Protein AF-A0A6G3PE37-F1 (afdb_monomer_lite)

Structure (mmCIF, N/CA/C/O backbone):
data_AF-A0A6G3PE37-F1
#
_entry.id   AF-A0A6G3PE37-F1
#
loop_
_atom_site.group_PDB
_atom_site.id
_atom_site.type_symbol
_atom_site.label_atom_id
_atom_site.label_alt_id
_atom_site.label_comp_id
_atom_site.label_asym_id
_atom_site.label_entity_id
_atom_site.label_seq_id
_atom_site.pdbx_PDB_ins_code
_atom_site.Cartn_x
_atom_site.Cartn_y
_atom_site.Cartn_z
_atom_site.occupancy
_atom_site.B_iso_or_equiv
_atom_site.auth_seq_id
_atom_site.auth_comp_id
_atom_site.auth_asym_id
_atom_site.auth_atom_id
_atom_site.pdbx_PDB_model_num
ATOM 1 N N . MET A 1 1 ? 27.137 -19.457 6.052 1.00 58.78 1 MET A N 1
ATOM 2 C CA . MET A 1 1 ? 26.455 -18.149 5.946 1.00 58.78 1 MET A CA 1
ATOM 3 C C . MET A 1 1 ? 27.159 -17.337 4.880 1.00 58.78 1 MET A C 1
ATOM 5 O O . MET A 1 1 ? 28.297 -16.946 5.098 1.00 58.78 1 MET A O 1
ATOM 9 N N . THR A 1 2 ? 26.531 -17.132 3.725 1.00 71.88 2 THR A N 1
ATOM 10 C CA . THR A 1 2 ? 27.060 -16.208 2.715 1.00 71.88 2 THR A CA 1
ATOM 11 C C . THR A 1 2 ? 26.861 -14.790 3.234 1.00 71.88 2 THR A C 1
ATOM 13 O O . THR A 1 2 ? 25.732 -14.390 3.513 1.00 71.88 2 THR A O 1
ATOM 16 N N . THR A 1 3 ? 27.944 -14.044 3.429 1.00 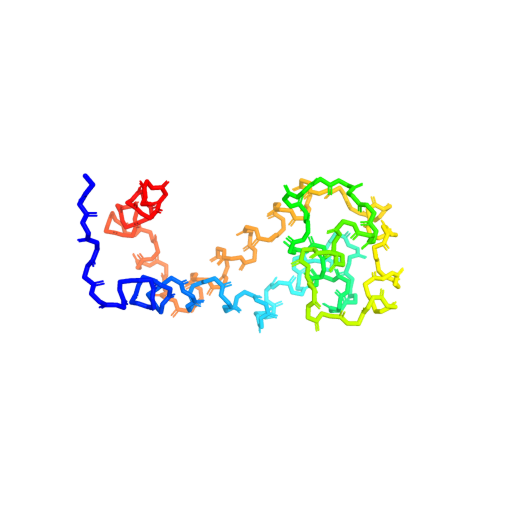85.19 3 THR A N 1
ATOM 17 C CA . THR A 1 3 ? 27.861 -12.632 3.803 1.00 85.19 3 THR A CA 1
ATOM 18 C C . THR A 1 3 ? 27.470 -11.819 2.571 1.00 85.19 3 THR A C 1
ATOM 20 O O . THR A 1 3 ? 28.073 -11.944 1.507 1.00 85.19 3 THR A O 1
ATOM 23 N N . LEU A 1 4 ? 26.416 -11.009 2.691 1.00 88.06 4 LEU A N 1
ATOM 24 C CA . LEU A 1 4 ? 25.999 -10.109 1.617 1.00 88.06 4 LEU A CA 1
ATOM 25 C C . LEU A 1 4 ? 27.034 -8.982 1.432 1.00 88.06 4 LEU A C 1
ATOM 27 O O . LEU A 1 4 ? 27.666 -8.573 2.412 1.00 88.06 4 LEU A O 1
ATOM 31 N N . PRO A 1 5 ? 27.191 -8.432 0.211 1.00 90.56 5 PRO A N 1
ATOM 32 C CA . PRO A 1 5 ? 28.032 -7.261 -0.015 1.00 90.56 5 PRO A CA 1
ATOM 33 C C . PRO A 1 5 ? 27.635 -6.083 0.882 1.00 90.56 5 PRO A C 1
ATOM 35 O O . PRO A 1 5 ? 26.464 -5.912 1.237 1.00 90.56 5 PRO A O 1
ATOM 38 N N . ALA A 1 6 ? 28.598 -5.217 1.204 1.00 93.19 6 ALA A N 1
ATOM 39 C CA . ALA A 1 6 ? 28.319 -4.000 1.957 1.00 93.19 6 ALA A CA 1
ATOM 40 C C . ALA A 1 6 ? 27.190 -3.193 1.285 1.00 93.19 6 ALA A C 1
ATOM 42 O O . ALA A 1 6 ? 27.233 -2.927 0.085 1.00 93.19 6 ALA A O 1
ATOM 43 N N . ARG A 1 7 ? 26.192 -2.775 2.078 1.00 92.19 7 ARG A N 1
ATOM 44 C CA . ARG A 1 7 ? 25.008 -2.010 1.627 1.00 92.19 7 ARG A CA 1
ATOM 45 C C . ARG A 1 7 ? 24.068 -2.754 0.661 1.00 92.19 7 ARG A C 1
ATOM 47 O O . ARG A 1 7 ? 23.281 -2.093 -0.016 1.00 92.19 7 ARG A O 1
ATOM 54 N N . ALA A 1 8 ? 24.104 -4.088 0.609 1.00 90.88 8 ALA A N 1
ATOM 55 C CA . ALA A 1 8 ? 23.152 -4.870 -0.188 1.00 90.88 8 ALA A CA 1
ATOM 56 C C . ALA A 1 8 ? 21.685 -4.516 0.133 1.00 90.88 8 ALA A C 1
ATOM 58 O O . ALA A 1 8 ? 20.903 -4.309 -0.786 1.00 90.88 8 ALA A O 1
ATOM 59 N N . GLU A 1 9 ? 21.348 -4.336 1.415 1.00 90.25 9 GLU A N 1
ATOM 60 C CA . GLU A 1 9 ? 20.014 -3.914 1.875 1.00 90.25 9 GLU A CA 1
ATOM 61 C C . GLU A 1 9 ? 19.568 -2.593 1.227 1.00 90.25 9 GLU A C 1
ATOM 63 O O . GLU A 1 9 ? 18.581 -2.584 0.496 1.00 90.25 9 GLU A O 1
ATOM 68 N N . ARG A 1 10 ? 20.344 -1.510 1.375 1.00 92.69 10 ARG A N 1
ATOM 69 C CA . ARG A 1 10 ? 20.068 -0.227 0.703 1.00 92.69 10 ARG A CA 1
ATOM 70 C C . ARG A 1 10 ? 19.934 -0.345 -0.811 1.00 92.69 10 ARG A C 1
ATOM 72 O O . ARG A 1 10 ? 19.083 0.317 -1.397 1.00 92.69 10 ARG A O 1
ATOM 79 N N . ARG A 1 11 ? 20.772 -1.158 -1.461 1.00 90.88 11 ARG A N 1
ATOM 80 C CA . ARG A 1 11 ? 20.701 -1.350 -2.916 1.00 90.88 11 ARG A CA 1
ATOM 81 C C . ARG A 1 11 ? 19.383 -2.008 -3.322 1.00 90.88 11 ARG A C 1
ATOM 83 O O . ARG A 1 11 ? 18.732 -1.511 -4.236 1.00 90.88 11 ARG A O 1
ATOM 90 N N . CYS A 1 12 ? 18.992 -3.082 -2.640 1.00 88.62 12 CYS A N 1
ATOM 91 C CA . CYS A 1 12 ? 17.725 -3.763 -2.896 1.00 88.62 12 CYS A CA 1
ATOM 92 C C . CYS A 1 12 ? 16.537 -2.847 -2.586 1.00 88.62 12 CYS A C 1
ATOM 94 O O . CYS A 1 12 ? 15.656 -2.696 -3.428 1.00 88.62 12 CYS A O 1
ATOM 96 N N . HIS A 1 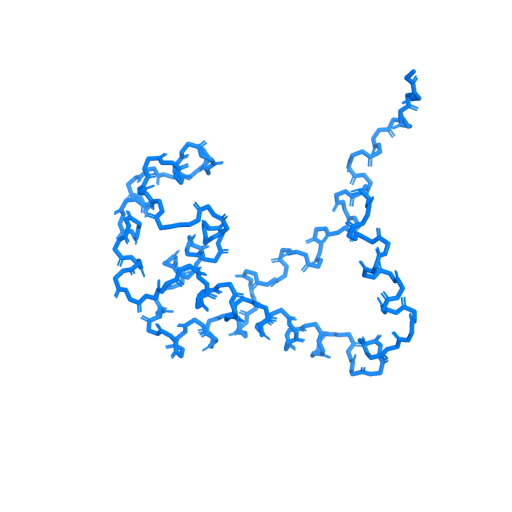13 ? 16.555 -2.164 -1.436 1.00 90.25 13 HIS A N 1
ATOM 97 C CA . HIS A 1 13 ? 15.526 -1.200 -1.053 1.00 90.25 13 HIS A CA 1
ATOM 98 C C . HIS A 1 13 ? 15.344 -0.117 -2.121 1.00 90.25 13 HIS A C 1
ATOM 100 O O . HIS A 1 13 ? 14.231 0.092 -2.588 1.00 90.25 13 HIS A O 1
ATOM 106 N N . ASN A 1 14 ? 16.422 0.528 -2.571 1.00 92.44 14 ASN A N 1
ATOM 107 C CA . ASN A 1 14 ? 16.338 1.601 -3.565 1.00 92.44 14 ASN A CA 1
ATOM 108 C C . ASN A 1 14 ? 15.795 1.134 -4.923 1.00 92.44 14 ASN A C 1
ATOM 110 O O . ASN A 1 14 ? 15.218 1.944 -5.641 1.00 92.44 14 ASN A O 1
ATOM 114 N N . ALA A 1 15 ? 15.966 -0.143 -5.277 1.00 89.31 15 ALA A N 1
ATOM 115 C CA . ALA A 1 15 ? 15.414 -0.695 -6.510 1.00 89.31 15 ALA A CA 1
ATOM 116 C C . ALA A 1 15 ? 13.892 -0.908 -6.426 1.00 89.31 15 ALA A C 1
ATOM 118 O O . ALA A 1 15 ? 13.183 -0.620 -7.386 1.00 89.31 15 ALA A O 1
ATOM 119 N N . VAL A 1 16 ? 13.378 -1.384 -5.285 1.00 87.94 16 VAL A N 1
ATOM 120 C CA . VAL A 1 16 ? 11.948 -1.722 -5.129 1.00 87.94 16 VAL A CA 1
ATOM 121 C C . VAL A 1 16 ? 11.110 -0.579 -4.557 1.00 87.94 16 VAL A C 1
ATOM 123 O O . VAL A 1 16 ? 9.911 -0.490 -4.816 1.00 87.94 16 VAL A O 1
ATOM 126 N N . ASN A 1 17 ? 11.723 0.319 -3.784 1.00 92.06 17 ASN A N 1
ATOM 127 C CA . ASN A 1 17 ? 11.015 1.381 -3.083 1.00 92.06 17 ASN A CA 1
ATOM 128 C C . ASN A 1 17 ? 10.276 2.353 -4.017 1.00 92.06 17 ASN A C 1
ATOM 130 O O . ASN A 1 17 ? 9.159 2.719 -3.666 1.00 92.06 17 ASN A O 1
ATOM 134 N N . PRO A 1 18 ? 10.797 2.751 -5.196 1.00 92.00 18 PRO A N 1
ATOM 135 C CA . PRO A 1 18 ? 10.041 3.592 -6.122 1.00 92.00 18 PRO A CA 1
ATOM 136 C C . PRO A 1 18 ? 8.717 2.958 -6.566 1.00 92.00 18 PRO A C 1
ATOM 138 O O . PRO A 1 18 ? 7.710 3.656 -6.622 1.00 92.00 18 PRO A O 1
ATOM 141 N N . LEU A 1 19 ? 8.700 1.638 -6.798 1.00 89.38 19 LEU A N 1
ATOM 142 C CA . LEU A 1 19 ? 7.488 0.890 -7.156 1.00 89.38 19 LEU A CA 1
ATOM 143 C C . LEU A 1 19 ? 6.521 0.765 -5.970 1.00 89.38 19 LEU A C 1
ATOM 145 O O . LEU A 1 19 ? 5.308 0.821 -6.142 1.00 89.38 19 LEU A O 1
ATOM 149 N N . HIS A 1 20 ? 7.048 0.601 -4.754 1.00 89.50 20 HIS A N 1
ATOM 150 C CA . HIS A 1 20 ? 6.224 0.504 -3.551 1.00 89.50 20 HIS A CA 1
ATOM 151 C C . HIS A 1 20 ? 5.640 1.855 -3.122 1.00 89.50 20 HIS A C 1
ATOM 153 O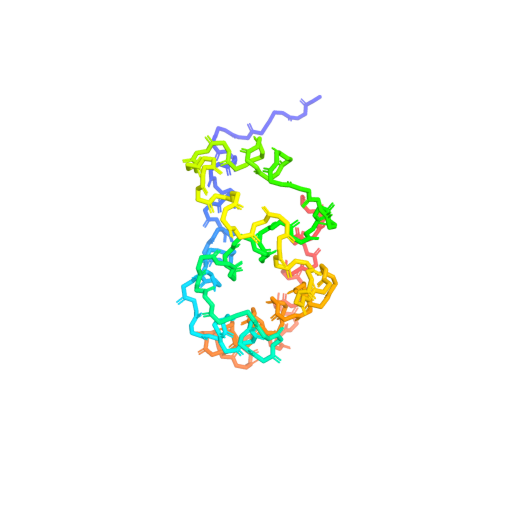 O . HIS A 1 20 ? 4.453 1.950 -2.825 1.00 89.50 20 HIS A O 1
ATOM 159 N N . SER A 1 21 ? 6.476 2.888 -3.041 1.00 92.88 21 SER A N 1
ATOM 160 C CA . SER A 1 21 ? 6.135 4.164 -2.414 1.00 92.88 21 SER A CA 1
ATOM 161 C C . SER A 1 21 ? 5.269 5.053 -3.298 1.00 92.88 21 SER A C 1
ATOM 163 O O . SER A 1 21 ? 4.495 5.845 -2.763 1.00 92.88 21 SER A O 1
ATOM 165 N N . CYS A 1 22 ? 5.348 4.922 -4.629 1.00 94.00 22 CYS A N 1
ATOM 166 C CA . CYS A 1 22 ? 4.582 5.771 -5.545 1.00 94.00 22 CYS A CA 1
ATOM 167 C C . CYS A 1 22 ? 3.067 5.668 -5.323 1.00 94.00 22 CYS A C 1
ATOM 169 O O . CYS A 1 22 ? 2.354 6.651 -5.510 1.00 94.00 22 CYS A O 1
ATOM 171 N N . ILE A 1 23 ? 2.575 4.507 -4.878 1.00 94.75 23 ILE A N 1
ATOM 172 C CA . ILE A 1 23 ? 1.143 4.271 -4.695 1.00 94.75 23 ILE A CA 1
ATOM 173 C C . ILE A 1 23 ? 0.519 5.206 -3.654 1.00 94.75 23 ILE A C 1
ATOM 175 O O . ILE A 1 23 ? -0.600 5.662 -3.853 1.00 94.75 23 ILE A O 1
ATOM 179 N N . PHE A 1 24 ? 1.243 5.550 -2.583 1.00 92.31 24 PHE A N 1
ATOM 180 C CA . PHE A 1 24 ? 0.719 6.401 -1.505 1.00 92.31 24 PHE A CA 1
ATOM 181 C C . PHE A 1 24 ? 0.499 7.851 -1.941 1.00 92.31 24 PHE A C 1
ATOM 183 O O . PHE A 1 24 ? -0.203 8.591 -1.261 1.00 92.31 24 PHE A O 1
ATOM 190 N N . PHE A 1 25 ? 1.088 8.244 -3.070 1.00 92.62 25 PHE A N 1
ATOM 191 C CA . PHE A 1 25 ? 0.951 9.571 -3.667 1.00 92.62 25 PHE A CA 1
ATOM 192 C C . PHE A 1 25 ? 0.163 9.534 -4.978 1.00 92.62 25 PHE A C 1
ATOM 194 O O . PHE A 1 25 ? 0.012 10.560 -5.639 1.00 92.62 25 PHE A O 1
ATOM 201 N N . SER A 1 26 ? -0.316 8.357 -5.382 1.00 95.50 26 SER A N 1
ATOM 202 C CA . SER A 1 26 ? -1.068 8.214 -6.616 1.00 95.50 26 SER A CA 1
ATOM 203 C C . SER A 1 26 ? -2.509 8.691 -6.423 1.00 95.50 26 SER A C 1
ATOM 205 O O . SER A 1 26 ? -3.165 8.245 -5.476 1.00 95.50 26 SER A O 1
ATOM 207 N N . PRO A 1 27 ? -3.056 9.522 -7.333 1.00 96.00 27 PRO A N 1
ATOM 208 C CA . PRO A 1 27 ? -4.483 9.846 -7.312 1.00 96.00 27 PRO A CA 1
ATOM 209 C C . PRO A 1 27 ? -5.356 8.593 -7.484 1.00 96.00 27 PRO A C 1
ATOM 211 O O . PRO A 1 27 ? -6.481 8.550 -6.988 1.00 96.00 27 PRO A O 1
ATOM 214 N N . ASP A 1 28 ? -4.814 7.549 -8.119 1.00 97.50 28 ASP A N 1
ATOM 215 C CA . ASP A 1 28 ? -5.496 6.277 -8.354 1.00 97.50 28 ASP A CA 1
ATOM 216 C C . ASP A 1 28 ? -5.800 5.543 -7.032 1.00 97.50 28 ASP A C 1
ATOM 218 O O . ASP A 1 28 ? -6.821 4.866 -6.920 1.00 97.50 28 ASP A O 1
ATOM 222 N N . LEU A 1 29 ? -4.968 5.727 -5.994 1.00 97.94 29 LEU A N 1
ATOM 223 C CA . LEU A 1 29 ? -5.232 5.171 -4.663 1.00 97.94 29 LEU A CA 1
ATOM 224 C C . LEU A 1 29 ? -6.448 5.835 -4.016 1.00 97.94 29 LEU A C 1
ATOM 226 O O . LEU A 1 29 ? -7.328 5.136 -3.522 1.00 97.94 29 LEU A O 1
ATOM 230 N N . GLY A 1 30 ? -6.518 7.168 -4.048 1.00 97.38 30 GLY A N 1
ATOM 231 C CA . GLY A 1 30 ? -7.669 7.905 -3.523 1.00 97.38 30 GLY A CA 1
ATOM 232 C C . GLY A 1 30 ? -8.963 7.529 -4.247 1.00 97.38 30 GLY A C 1
ATOM 233 O O . GLY A 1 30 ? -9.981 7.297 -3.603 1.00 97.38 30 GLY A O 1
ATOM 234 N N . ALA A 1 31 ? -8.909 7.378 -5.574 1.00 98.12 31 ALA A N 1
ATOM 235 C CA . ALA A 1 31 ? -10.057 6.952 -6.368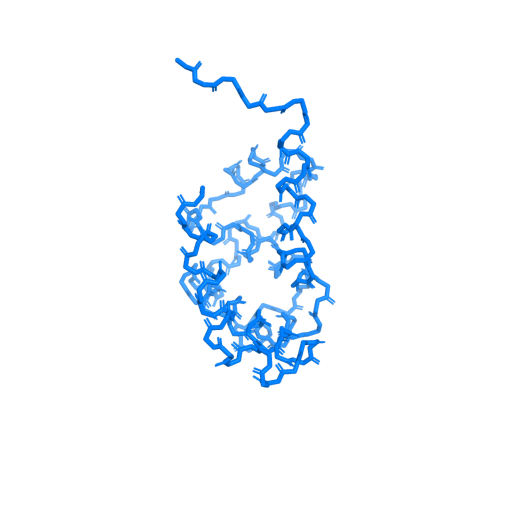 1.00 98.12 31 ALA A CA 1
ATOM 236 C C . ALA A 1 31 ? -10.542 5.537 -6.001 1.00 98.12 31 ALA A C 1
ATOM 238 O O . ALA A 1 31 ? -11.739 5.332 -5.805 1.00 98.12 31 ALA A O 1
ATOM 239 N N . GLU A 1 32 ? -9.641 4.557 -5.882 1.00 98.50 32 GLU A N 1
ATOM 240 C CA . GLU A 1 32 ? -10.008 3.186 -5.497 1.00 98.50 32 GLU A CA 1
ATOM 241 C C . GLU A 1 32 ? -10.519 3.089 -4.055 1.00 98.50 32 GLU A C 1
ATOM 243 O O . GLU A 1 32 ? -11.473 2.354 -3.797 1.00 98.50 32 GLU A O 1
ATOM 248 N N . MET A 1 33 ? -9.921 3.840 -3.125 1.00 98.38 33 MET A N 1
ATOM 249 C CA . MET A 1 33 ? -10.338 3.865 -1.718 1.00 98.38 33 MET A CA 1
ATOM 250 C C . MET A 1 33 ? -11.693 4.560 -1.540 1.00 98.38 33 MET A C 1
ATOM 252 O O . MET A 1 33 ? -12.561 4.048 -0.833 1.00 98.38 33 MET A O 1
ATOM 256 N N . GLY A 1 34 ? -11.936 5.655 -2.266 1.00 98.38 34 GLY A N 1
ATOM 257 C CA . GLY A 1 34 ? -13.232 6.335 -2.273 1.00 98.38 34 GLY A CA 1
ATOM 258 C C . GLY A 1 34 ? -14.370 5.432 -2.759 1.00 98.38 34 GLY A C 1
ATOM 259 O O . GLY A 1 34 ? -15.445 5.422 -2.167 1.00 98.38 34 GLY A O 1
ATOM 260 N N . ARG A 1 35 ? -14.127 4.572 -3.762 1.00 98.50 35 ARG A N 1
ATOM 261 C CA . ARG A 1 35 ? -15.133 3.596 -4.237 1.00 98.50 35 ARG A CA 1
ATOM 262 C C . ARG A 1 35 ? -15.545 2.565 -3.185 1.00 98.50 35 ARG A C 1
ATOM 264 O O . ARG A 1 35 ? -16.605 1.964 -3.331 1.00 98.50 35 ARG A O 1
ATOM 271 N N . ILE A 1 36 ? -14.727 2.351 -2.156 1.00 98.50 36 ILE A N 1
ATOM 272 C CA . ILE A 1 36 ? -15.029 1.450 -1.035 1.00 98.50 36 ILE A CA 1
ATOM 273 C C . ILE A 1 36 ? -15.392 2.215 0.247 1.00 98.50 36 ILE A C 1
ATOM 275 O O . ILE A 1 36 ? -15.405 1.624 1.320 1.00 98.50 36 ILE A O 1
ATOM 279 N N . GLY A 1 37 ? -15.686 3.517 0.143 1.00 98.31 37 GLY A N 1
ATOM 280 C CA . GLY A 1 37 ? -16.157 4.354 1.250 1.00 98.31 37 GLY A CA 1
ATOM 281 C C . GLY A 1 37 ? -15.059 4.958 2.131 1.00 98.31 37 GLY A C 1
ATOM 282 O O . GLY A 1 37 ? -15.374 5.550 3.161 1.00 98.31 37 GLY A O 1
ATOM 283 N N . ILE A 1 38 ? -13.780 4.830 1.761 1.00 98.38 38 ILE A N 1
ATOM 284 C CA . ILE A 1 38 ? -12.653 5.412 2.504 1.00 98.38 38 ILE A CA 1
ATOM 285 C C . ILE A 1 38 ? -12.152 6.649 1.753 1.00 98.38 38 ILE A C 1
ATOM 287 O O . ILE A 1 38 ? -11.261 6.568 0.909 1.00 98.38 38 ILE A O 1
ATOM 291 N N . GLU A 1 39 ? -12.747 7.802 2.054 1.00 96.94 39 GLU A N 1
ATOM 292 C CA . GLU A 1 39 ? -12.453 9.067 1.362 1.00 96.94 39 GLU A CA 1
ATOM 293 C C . GLU A 1 39 ? -11.365 9.902 2.051 1.00 96.94 39 GLU A C 1
ATOM 295 O O . GLU A 1 39 ? -10.653 10.658 1.389 1.00 96.94 39 GLU A O 1
ATOM 300 N N . ASP A 1 40 ? -11.205 9.763 3.372 1.00 97.38 40 ASP A N 1
ATOM 301 C CA . ASP A 1 40 ? -10.160 10.473 4.109 1.00 97.38 40 ASP A CA 1
ATOM 302 C C . ASP A 1 40 ? -8.766 9.926 3.724 1.00 97.38 40 ASP A C 1
ATOM 304 O O . ASP A 1 40 ? -8.512 8.725 3.887 1.00 97.38 40 ASP A O 1
ATOM 308 N N . PRO A 1 41 ? -7.828 10.771 3.251 1.00 95.88 41 PRO A N 1
ATOM 309 C CA . PRO A 1 41 ? -6.511 10.310 2.809 1.00 95.88 41 PRO A CA 1
ATOM 310 C C . PRO A 1 41 ? -5.680 9.626 3.903 1.00 95.88 41 PRO A C 1
ATOM 312 O O . PRO A 1 41 ? -4.914 8.706 3.608 1.00 95.88 41 PRO A O 1
ATOM 315 N N . SER A 1 42 ? -5.820 10.044 5.165 1.00 96.06 42 SER A N 1
ATOM 316 C CA . SER A 1 42 ? -5.102 9.426 6.287 1.00 96.06 42 SER A CA 1
ATOM 317 C C . SER A 1 42 ? -5.703 8.062 6.621 1.00 96.06 42 SER A C 1
ATOM 319 O O . SER A 1 42 ? -4.961 7.096 6.812 1.00 96.06 42 SER A O 1
ATOM 321 N N . ALA A 1 43 ? -7.035 7.944 6.610 1.00 97.75 43 ALA A N 1
ATOM 322 C CA . ALA A 1 43 ? -7.723 6.662 6.740 1.00 97.75 43 ALA A CA 1
ATOM 323 C C . ALA A 1 43 ? -7.306 5.692 5.625 1.00 97.75 43 ALA A C 1
ATOM 325 O O . ALA A 1 43 ? -6.928 4.556 5.915 1.00 97.75 43 ALA A O 1
ATOM 326 N N . ALA A 1 44 ? -7.285 6.155 4.371 1.00 97.75 44 ALA A N 1
ATOM 327 C CA . ALA A 1 44 ? -6.828 5.378 3.222 1.00 97.75 44 ALA A CA 1
ATOM 328 C C . ALA A 1 44 ? -5.373 4.917 3.386 1.00 97.75 44 ALA A C 1
ATOM 330 O O . ALA A 1 44 ? -5.067 3.746 3.141 1.00 97.75 44 ALA A O 1
ATOM 331 N N . TYR A 1 45 ? -4.479 5.795 3.852 1.00 96.62 45 TYR A N 1
ATOM 332 C CA . TYR A 1 45 ? -3.081 5.458 4.124 1.00 96.62 45 TYR A CA 1
ATOM 333 C C . TYR A 1 45 ? -2.956 4.341 5.170 1.00 96.62 45 TYR A C 1
ATOM 335 O O . TYR A 1 45 ? -2.315 3.316 4.907 1.00 96.62 45 TYR A O 1
ATOM 343 N N . PHE A 1 46 ? -3.585 4.503 6.340 1.00 97.56 46 PHE A N 1
ATOM 344 C CA . PHE A 1 46 ? -3.503 3.507 7.409 1.00 97.56 46 PHE A CA 1
ATOM 345 C C . PHE A 1 46 ? -4.159 2.189 7.009 1.00 97.56 46 PHE A C 1
ATOM 347 O O . PHE A 1 46 ? -3.542 1.141 7.204 1.00 97.56 46 PHE A O 1
ATOM 354 N N . ALA A 1 47 ? -5.338 2.225 6.384 1.00 97.75 47 ALA A N 1
ATOM 355 C CA . ALA A 1 47 ? -6.023 1.029 5.907 1.00 97.75 47 ALA A CA 1
ATOM 356 C C . ALA A 1 47 ? -5.157 0.258 4.902 1.00 97.75 47 ALA A C 1
ATOM 358 O O . ALA A 1 47 ? -4.874 -0.923 5.096 1.00 97.75 47 ALA A O 1
ATOM 359 N N . THR A 1 48 ? -4.644 0.942 3.876 1.00 97.12 48 THR A N 1
ATOM 360 C CA . THR A 1 48 ? -3.814 0.348 2.813 1.00 97.12 48 THR A CA 1
ATOM 361 C C . THR A 1 48 ? -2.557 -0.332 3.359 1.00 97.12 48 THR A C 1
ATOM 363 O O . THR A 1 48 ? -2.121 -1.369 2.843 1.00 97.12 48 THR A O 1
ATOM 366 N N . ARG A 1 49 ? -1.941 0.260 4.388 1.00 95.88 49 ARG A N 1
ATOM 367 C CA . ARG A 1 49 ? -0.726 -0.260 5.028 1.00 95.88 49 ARG A CA 1
ATOM 368 C C . ARG A 1 49 ? -1.022 -1.400 6.001 1.00 95.88 49 ARG A C 1
ATOM 370 O O . ARG A 1 49 ? -0.242 -2.346 6.045 1.00 95.88 49 ARG A O 1
ATOM 377 N N . ALA A 1 50 ? -2.099 -1.296 6.778 1.00 97.69 50 ALA A N 1
ATOM 378 C CA . ALA A 1 50 ? -2.411 -2.216 7.869 1.00 97.69 50 ALA A CA 1
ATOM 379 C C . ALA A 1 50 ? -3.251 -3.426 7.440 1.00 97.69 50 ALA A C 1
ATOM 381 O O . ALA A 1 50 ? -3.243 -4.425 8.150 1.00 97.69 50 ALA A O 1
ATOM 382 N N . ALA A 1 51 ? -3.928 -3.384 6.287 1.00 97.94 51 ALA A N 1
ATOM 383 C CA . ALA A 1 51 ? -4.833 -4.451 5.851 1.00 97.94 51 ALA A CA 1
ATOM 384 C C . ALA A 1 51 ? -4.175 -5.845 5.784 1.00 97.94 51 ALA A C 1
ATOM 386 O O . ALA A 1 51 ? -4.827 -6.847 6.060 1.00 97.94 51 ALA A O 1
ATOM 387 N N . ALA A 1 52 ? -2.869 -5.930 5.507 1.00 96.44 52 ALA A N 1
ATOM 388 C CA . ALA A 1 52 ? -2.135 -7.201 5.518 1.00 96.44 52 ALA A CA 1
ATOM 389 C C . ALA A 1 52 ? -2.065 -7.872 6.907 1.00 96.44 52 ALA A C 1
ATOM 391 O O . ALA A 1 52 ? -1.764 -9.058 6.997 1.00 96.44 52 ALA A O 1
ATOM 392 N N . PHE A 1 53 ? -2.334 -7.133 7.987 1.00 97.44 53 PHE A N 1
ATOM 393 C CA . PHE A 1 53 ? -2.406 -7.665 9.350 1.00 97.44 53 PHE A CA 1
ATOM 394 C C . PHE A 1 53 ? -3.792 -8.234 9.692 1.00 97.44 53 PHE A C 1
ATOM 396 O O . PHE A 1 53 ? -3.963 -8.802 10.769 1.00 97.44 53 PHE A O 1
ATOM 403 N N . GLY A 1 54 ? -4.783 -8.083 8.807 1.00 97.44 54 GLY A N 1
ATOM 404 C CA . GLY A 1 54 ? -6.190 -8.343 9.109 1.00 97.44 54 GLY A CA 1
ATOM 405 C C . GLY A 1 54 ? -6.852 -7.182 9.872 1.00 97.44 54 GLY A C 1
ATOM 406 O O . GLY A 1 54 ? -6.294 -6.082 9.931 1.00 97.44 54 GLY A O 1
ATOM 407 N N . PRO A 1 55 ? -8.048 -7.391 10.458 1.00 97.44 55 PRO A N 1
ATOM 408 C CA . PRO A 1 55 ? -8.835 -6.339 11.105 1.00 97.44 55 PRO A CA 1
ATOM 409 C C . PRO A 1 55 ? -8.319 -6.039 12.526 1.00 97.44 55 PRO A C 1
ATOM 411 O O . PRO A 1 55 ? -9.024 -6.193 13.522 1.00 97.44 55 PRO A O 1
ATOM 414 N N . VAL A 1 56 ? -7.046 -5.657 12.638 1.00 97.81 56 VAL A N 1
ATOM 415 C CA . VAL A 1 56 ? -6.378 -5.380 13.917 1.00 97.81 56 VAL A CA 1
ATOM 416 C C . VAL A 1 56 ? -6.726 -3.992 14.465 1.00 97.81 56 VAL A C 1
ATOM 418 O O . VAL A 1 56 ? -7.049 -3.066 13.721 1.00 97.81 56 VAL A O 1
ATOM 421 N N . GLY A 1 57 ? -6.620 -3.834 15.787 1.00 97.75 57 GLY A N 1
ATOM 422 C CA . GLY A 1 57 ? -6.829 -2.556 16.473 1.00 97.75 57 GLY A CA 1
ATOM 423 C C . GLY A 1 57 ? -5.648 -1.580 16.376 1.00 97.75 57 GLY A C 1
ATOM 424 O O . GLY A 1 57 ? -4.541 -1.936 15.964 1.00 97.75 57 GLY A O 1
ATOM 425 N N . ALA A 1 58 ? -5.872 -0.347 16.845 1.00 97.44 58 ALA A N 1
ATOM 426 C CA . ALA A 1 58 ? -4.899 0.750 16.799 1.00 97.44 58 ALA A CA 1
ATOM 427 C C . ALA A 1 58 ? -3.545 0.416 17.446 1.00 97.44 58 ALA A C 1
ATOM 429 O O . ALA A 1 58 ? -2.513 0.871 16.961 1.00 97.44 58 ALA A O 1
ATOM 430 N N . GLY A 1 59 ? -3.526 -0.384 18.518 1.00 97.62 59 GLY A N 1
ATOM 431 C CA . GLY A 1 59 ? -2.295 -0.738 19.232 1.00 97.62 59 GLY A CA 1
ATOM 432 C C . GLY A 1 59 ? -1.299 -1.516 18.365 1.00 97.62 59 GLY A C 1
ATOM 433 O O . GLY A 1 59 ? -0.130 -1.145 18.295 1.00 97.62 59 GLY A O 1
ATOM 434 N N . ALA A 1 60 ? -1.765 -2.543 17.644 1.00 97.75 60 ALA A N 1
ATOM 435 C CA . ALA A 1 60 ? -0.919 -3.344 16.752 1.00 97.75 60 ALA A CA 1
ATOM 436 C C . ALA A 1 60 ? -0.379 -2.511 15.577 1.00 97.75 60 ALA A C 1
ATOM 438 O O . ALA A 1 60 ? 0.797 -2.612 15.212 1.00 97.75 60 ALA A O 1
ATOM 439 N N . VAL A 1 61 ? -1.230 -1.641 15.023 1.00 97.94 61 VAL A N 1
ATOM 440 C CA . VAL A 1 61 ? -0.842 -0.715 13.954 1.00 97.94 61 VAL A CA 1
ATOM 441 C C . VAL A 1 61 ? 0.180 0.297 14.459 1.00 97.94 61 VAL A C 1
ATOM 443 O O . VAL A 1 61 ? 1.214 0.467 13.828 1.00 97.94 61 VAL A O 1
ATOM 446 N N . THR A 1 62 ? -0.049 0.910 15.620 1.00 98.06 62 THR A N 1
ATOM 447 C CA . THR A 1 62 ? 0.864 1.890 16.230 1.00 98.06 62 THR A CA 1
ATOM 448 C C . THR A 1 62 ? 2.224 1.275 16.541 1.00 98.06 62 THR A C 1
ATOM 450 O O . THR A 1 62 ? 3.247 1.870 16.220 1.00 98.06 62 THR A O 1
ATOM 453 N N . ALA A 1 63 ? 2.256 0.069 17.114 1.00 97.44 63 ALA A N 1
ATOM 454 C CA . ALA A 1 63 ? 3.505 -0.625 17.423 1.00 97.44 63 ALA A CA 1
ATOM 455 C C . ALA A 1 63 ? 4.334 -0.908 16.159 1.00 97.44 63 ALA A C 1
ATOM 457 O O . ALA A 1 63 ? 5.551 -0.739 16.157 1.00 97.44 63 ALA A O 1
ATOM 458 N N . THR A 1 64 ? 3.673 -1.292 15.064 1.00 97.50 64 THR A N 1
ATOM 459 C CA . THR A 1 64 ? 4.341 -1.550 13.780 1.00 97.50 64 THR A CA 1
ATOM 460 C C . THR A 1 64 ? 4.738 -0.242 13.089 1.00 97.50 64 THR A C 1
ATOM 462 O O . THR A 1 64 ? 5.805 -0.136 12.487 1.00 97.50 64 THR A O 1
ATOM 465 N N . PHE A 1 65 ? 3.892 0.784 13.177 1.00 95.62 65 PHE A N 1
ATOM 466 C CA . PHE A 1 65 ? 4.088 2.099 12.567 1.00 95.62 65 PHE A CA 1
ATOM 467 C C . PHE A 1 65 ? 4.646 3.085 13.598 1.00 95.62 65 PHE A C 1
ATOM 469 O O . PHE A 1 65 ? 4.208 4.230 13.657 1.00 95.62 65 PHE A O 1
ATOM 476 N N . HIS A 1 66 ? 5.632 2.646 14.385 1.00 94.31 66 HIS A N 1
ATOM 477 C CA . HIS A 1 66 ? 6.143 3.316 15.591 1.00 94.31 66 HIS A CA 1
ATOM 478 C C . HIS A 1 66 ? 6.596 4.782 15.419 1.00 94.31 66 HIS A C 1
ATOM 480 O O . HIS A 1 66 ? 6.858 5.463 16.405 1.00 94.31 66 HIS A O 1
ATOM 486 N N . ASN A 1 67 ? 6.722 5.269 14.182 1.00 95.38 67 ASN A N 1
ATOM 487 C CA . ASN A 1 67 ? 7.058 6.657 13.859 1.00 95.38 67 ASN A CA 1
ATOM 488 C C . ASN A 1 67 ? 5.830 7.589 13.771 1.00 95.38 67 ASN A C 1
ATOM 490 O O . ASN A 1 67 ? 6.003 8.798 13.640 1.00 95.38 67 ASN A O 1
ATOM 494 N N . PHE A 1 68 ? 4.603 7.059 13.792 1.00 96.19 68 PHE A N 1
ATOM 495 C CA . PHE A 1 68 ? 3.368 7.846 13.733 1.00 96.19 68 PHE A CA 1
ATOM 496 C C . PHE A 1 68 ? 2.862 8.226 15.127 1.00 96.19 68 PHE A C 1
ATOM 498 O O . PHE A 1 68 ? 3.029 7.474 16.085 1.00 96.19 68 PHE A O 1
ATOM 505 N N . ASN A 1 69 ? 2.174 9.371 15.223 1.00 96.81 69 ASN A N 1
ATOM 506 C CA . ASN A 1 69 ? 1.439 9.741 16.432 1.00 96.81 69 ASN A CA 1
ATOM 507 C C . ASN A 1 69 ? 0.340 8.685 16.712 1.00 96.81 69 ASN A C 1
ATOM 509 O O . ASN A 1 69 ? -0.548 8.521 15.866 1.00 96.81 69 ASN A O 1
ATOM 513 N N . PRO A 1 70 ? 0.350 8.011 17.880 1.00 97.50 70 PRO A N 1
ATOM 514 C CA . PRO A 1 70 ? -0.669 7.028 18.253 1.00 97.50 70 PRO A CA 1
ATOM 515 C C . PRO A 1 70 ? -2.108 7.556 18.178 1.00 97.50 70 PRO A C 1
ATOM 517 O O . PRO A 1 70 ? -3.009 6.824 17.775 1.00 97.50 70 PRO A O 1
ATOM 520 N N . GLU A 1 71 ? -2.337 8.828 18.513 1.00 97.94 71 GLU A N 1
ATOM 521 C CA . GLU A 1 71 ? -3.668 9.448 18.467 1.00 97.94 71 GLU A CA 1
ATOM 522 C C . GLU A 1 71 ? -4.192 9.573 17.033 1.00 97.94 71 GLU A C 1
ATOM 524 O O . GLU A 1 71 ? -5.385 9.401 16.780 1.00 97.94 71 GLU A O 1
ATOM 529 N N . LEU A 1 72 ? -3.297 9.833 16.075 1.00 97.44 72 LEU A N 1
ATOM 530 C CA . LEU A 1 72 ? -3.653 9.887 14.661 1.00 97.44 72 LEU A CA 1
ATOM 531 C C . LEU A 1 72 ? -4.032 8.495 14.141 1.00 97.44 72 LEU A C 1
ATOM 533 O O . LEU A 1 72 ? -4.998 8.367 13.396 1.00 97.44 72 LEU A O 1
ATOM 537 N N . VAL A 1 73 ? -3.318 7.449 14.565 1.00 98.00 73 VAL A N 1
ATOM 538 C CA . VAL A 1 73 ? -3.673 6.062 14.223 1.00 98.00 73 VAL A CA 1
ATOM 539 C C . VAL A 1 73 ? -5.038 5.700 14.816 1.00 98.00 73 VAL A C 1
ATOM 541 O O . VAL A 1 73 ? -5.907 5.205 14.098 1.00 98.00 73 VAL A O 1
ATOM 544 N N . ALA A 1 74 ? -5.248 5.992 16.103 1.00 97.88 74 ALA A N 1
ATOM 545 C CA . ALA A 1 74 ? -6.480 5.680 16.829 1.00 97.88 74 ALA A CA 1
ATOM 546 C C . ALA A 1 74 ? -7.719 6.419 16.296 1.00 97.88 74 ALA A C 1
ATOM 548 O O . ALA A 1 74 ? -8.838 5.952 16.489 1.00 97.88 74 ALA A O 1
ATOM 549 N N . ARG A 1 75 ? -7.536 7.544 15.591 1.00 98.00 75 ARG A N 1
ATOM 550 C CA . ARG A 1 75 ? -8.625 8.255 14.905 1.00 98.00 75 ARG A CA 1
ATOM 551 C C . ARG A 1 75 ? -9.248 7.437 13.769 1.00 98.00 75 ARG A C 1
ATOM 553 O O . ARG A 1 75 ? -10.431 7.605 13.496 1.00 98.00 75 ARG A O 1
ATOM 560 N N . HIS A 1 76 ? -8.466 6.593 13.097 1.00 98.12 76 HIS A N 1
ATOM 561 C CA . HIS A 1 76 ? -8.904 5.886 11.887 1.00 98.12 76 HIS A CA 1
ATOM 562 C C . HIS A 1 76 ? -9.006 4.369 12.076 1.00 98.12 76 HIS A C 1
ATOM 564 O O . HIS A 1 76 ? -9.869 3.728 11.482 1.00 98.12 76 HIS A O 1
ATOM 570 N N . VAL A 1 77 ? -8.147 3.777 12.907 1.00 97.56 77 VAL A N 1
ATOM 571 C CA . VAL A 1 77 ? -8.137 2.337 13.198 1.00 97.56 77 VAL A CA 1
ATOM 572 C C . VAL A 1 77 ? -8.662 2.121 14.619 1.00 97.56 77 VAL A C 1
ATOM 574 O O . VAL A 1 77 ? -8.186 2.795 15.530 1.00 97.56 77 VAL A O 1
ATOM 577 N N . PRO A 1 78 ? -9.585 1.171 14.865 1.00 97.38 78 PRO A N 1
ATOM 578 C CA . PRO A 1 78 ? -10.110 0.162 13.937 1.00 97.38 78 PRO A CA 1
ATOM 579 C C . PRO A 1 78 ? -11.337 0.590 13.119 1.00 97.38 78 PRO A C 1
ATOM 581 O O . PRO A 1 78 ? -11.798 -0.215 12.320 1.00 97.38 78 PRO A O 1
ATOM 584 N N . ALA A 1 79 ? -11.860 1.809 13.294 1.00 97.88 79 ALA A N 1
ATOM 585 C CA . ALA A 1 79 ? -13.129 2.242 12.690 1.00 97.88 79 ALA A CA 1
ATOM 586 C C . ALA A 1 79 ? -13.209 2.010 11.168 1.00 97.88 79 ALA A C 1
ATOM 588 O O . ALA A 1 79 ? -14.253 1.637 10.649 1.00 97.88 79 ALA A O 1
ATOM 589 N N . VAL A 1 80 ? -12.093 2.142 10.449 1.00 98.12 80 VAL A N 1
ATOM 590 C CA . VAL A 1 80 ? -12.029 1.885 9.001 1.00 98.12 80 VAL A CA 1
ATOM 591 C C . VAL A 1 80 ? -12.439 0.459 8.591 1.00 98.12 80 VAL A C 1
ATOM 593 O O . VAL A 1 80 ? -12.891 0.250 7.466 1.00 98.12 80 VAL A O 1
ATOM 596 N N . TRP A 1 81 ? -12.346 -0.520 9.498 1.00 98.19 81 TRP A N 1
ATOM 597 C CA . TRP A 1 81 ? -12.772 -1.903 9.251 1.00 98.19 81 TRP A CA 1
ATOM 598 C C . TRP A 1 81 ? -14.291 -2.091 9.276 1.00 98.19 81 TRP A C 1
ATOM 600 O O . TRP A 1 81 ? -14.780 -3.094 8.762 1.00 98.19 81 TRP A O 1
ATOM 610 N N . GLU A 1 82 ? -15.039 -1.131 9.826 1.00 97.88 82 GLU A N 1
ATOM 611 C CA . GLU A 1 82 ? -16.503 -1.090 9.720 1.00 97.88 82 GLU A CA 1
ATOM 612 C C . GLU A 1 82 ? -16.945 -0.657 8.314 1.00 97.88 82 GLU A C 1
ATOM 614 O O . GLU A 1 82 ? -18.013 -1.048 7.848 1.00 97.88 82 GLU A O 1
ATOM 619 N N . THR A 1 83 ? -16.100 0.108 7.614 1.00 98.31 83 THR A N 1
ATOM 620 C CA . THR A 1 83 ? -16.345 0.576 6.245 1.00 98.31 83 THR A CA 1
ATOM 621 C C . THR A 1 83 ? -15.973 -0.476 5.202 1.00 98.31 83 THR A C 1
ATOM 623 O O . THR A 1 83 ? -16.745 -0.739 4.281 1.00 98.31 83 THR A O 1
ATOM 626 N N . ALA A 1 84 ? -14.787 -1.079 5.320 1.00 98.38 84 ALA A N 1
ATOM 627 C CA . ALA A 1 84 ? -14.303 -2.061 4.357 1.00 98.38 84 ALA A CA 1
ATOM 628 C C . ALA A 1 84 ? -13.456 -3.146 5.025 1.00 98.38 84 ALA A C 1
ATOM 630 O O . ALA A 1 84 ? -12.605 -2.872 5.871 1.00 98.38 84 ALA A O 1
ATOM 631 N N . SER A 1 85 ? -13.644 -4.392 4.581 1.00 98.50 85 SER A N 1
ATOM 632 C CA . SER A 1 85 ? -12.811 -5.505 5.037 1.00 98.50 85 SER A CA 1
ATOM 633 C C . SER A 1 85 ? -11.347 -5.325 4.596 1.00 98.50 85 SER A C 1
ATOM 635 O O . SER A 1 85 ? -11.094 -4.718 3.548 1.00 98.50 85 SER A O 1
ATOM 637 N N . PRO A 1 86 ? -10.369 -5.892 5.327 1.00 98.50 86 PRO A N 1
ATOM 638 C CA . PRO A 1 86 ? -8.970 -5.878 4.902 1.00 98.50 86 PRO A CA 1
ATOM 639 C C . PRO A 1 86 ? -8.757 -6.420 3.480 1.00 98.50 86 PRO A C 1
ATOM 641 O O . PRO A 1 86 ? -8.012 -5.821 2.706 1.00 98.50 86 PRO A O 1
ATOM 644 N N . ASP A 1 87 ? -9.467 -7.482 3.091 1.00 98.62 87 ASP A N 1
ATOM 645 C CA . ASP A 1 87 ? -9.384 -8.058 1.742 1.00 98.62 87 ASP A CA 1
ATOM 646 C C . ASP A 1 87 ? -9.906 -7.089 0.672 1.00 98.62 87 ASP A C 1
ATOM 648 O O . ASP A 1 87 ? -9.292 -6.928 -0.387 1.00 98.62 87 ASP A O 1
ATOM 652 N N . THR A 1 88 ? -10.997 -6.373 0.965 1.00 98.75 88 THR A N 1
ATOM 653 C CA . THR A 1 88 ? -11.527 -5.309 0.098 1.00 98.75 88 THR A CA 1
ATOM 654 C C . THR A 1 88 ? -10.488 -4.204 -0.105 1.00 98.75 88 THR A C 1
ATOM 656 O O . THR A 1 88 ? -10.254 -3.773 -1.239 1.00 98.75 88 THR A O 1
ATOM 659 N N . VAL A 1 89 ? -9.830 -3.774 0.976 1.00 98.69 89 VAL A N 1
ATOM 660 C CA . VAL A 1 89 ? -8.776 -2.749 0.940 1.00 98.69 89 VAL A CA 1
ATOM 661 C C . VAL A 1 89 ? -7.558 -3.233 0.148 1.00 98.69 89 VAL A C 1
ATOM 663 O O . VAL A 1 89 ? -7.031 -2.489 -0.679 1.00 98.69 89 VAL A O 1
ATOM 666 N N . LEU A 1 90 ? -7.123 -4.484 0.329 1.00 98.44 90 LEU A N 1
ATOM 667 C CA . LEU A 1 90 ? -6.022 -5.063 -0.449 1.00 98.44 90 LEU A CA 1
ATOM 668 C C . LEU A 1 90 ? -6.362 -5.143 -1.942 1.00 98.44 90 LEU A C 1
ATOM 670 O O . LEU A 1 90 ? -5.533 -4.780 -2.775 1.00 98.44 90 LEU A O 1
ATOM 674 N N . GLY A 1 91 ? -7.588 -5.537 -2.292 1.00 98.56 91 GLY A N 1
ATOM 675 C CA . GLY A 1 91 ? -8.054 -5.538 -3.678 1.00 98.56 91 GLY A CA 1
ATOM 676 C C . GLY A 1 91 ? -8.043 -4.140 -4.305 1.00 98.56 91 GLY A C 1
ATOM 677 O O . GLY A 1 91 ? -7.547 -3.966 -5.419 1.00 98.56 91 GLY A O 1
ATOM 678 N N . ALA A 1 92 ? -8.534 -3.130 -3.581 1.00 98.50 92 ALA A N 1
ATOM 679 C CA . ALA A 1 92 ? -8.492 -1.730 -4.012 1.00 98.50 92 ALA A CA 1
ATOM 680 C C . ALA A 1 92 ? -7.054 -1.224 -4.192 1.00 98.50 92 ALA A C 1
ATOM 682 O O . ALA A 1 92 ? -6.728 -0.616 -5.212 1.00 98.50 92 ALA A O 1
ATOM 683 N N . ARG A 1 93 ? -6.161 -1.562 -3.257 1.00 97.81 93 ARG A N 1
ATOM 684 C CA . ARG A 1 93 ? -4.731 -1.258 -3.354 1.00 97.81 93 ARG A CA 1
ATOM 685 C C . ARG A 1 93 ? -4.097 -1.870 -4.606 1.00 97.81 93 ARG A C 1
ATOM 687 O O . ARG A 1 93 ? -3.318 -1.195 -5.271 1.00 97.81 93 ARG A O 1
ATOM 694 N N . LEU A 1 94 ? -4.401 -3.125 -4.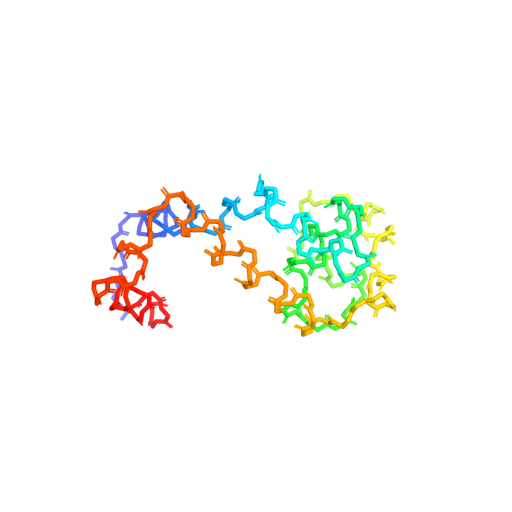936 1.00 97.00 94 LEU A N 1
ATOM 695 C CA . LEU A 1 94 ? -3.836 -3.786 -6.119 1.00 97.00 94 LEU A CA 1
ATOM 696 C C . LEU A 1 94 ? -4.313 -3.141 -7.426 1.00 97.00 94 LEU A C 1
ATOM 698 O O . LEU A 1 94 ? -3.495 -2.916 -8.314 1.00 97.00 94 LEU A O 1
ATOM 702 N N . ARG A 1 95 ? -5.595 -2.768 -7.525 1.00 98.12 95 ARG A N 1
ATOM 703 C CA . ARG A 1 95 ? -6.114 -2.032 -8.694 1.00 98.12 95 ARG A CA 1
ATOM 704 C C . ARG A 1 95 ? -5.488 -0.646 -8.836 1.00 98.12 95 ARG A C 1
ATOM 706 O O . ARG A 1 95 ? -5.127 -0.250 -9.943 1.00 98.12 95 ARG A O 1
ATOM 713 N N . ALA A 1 96 ? -5.300 0.061 -7.720 1.00 97.88 96 ALA A N 1
ATOM 714 C CA . ALA A 1 96 ? -4.616 1.351 -7.712 1.00 97.88 96 ALA A CA 1
ATOM 715 C C . ALA A 1 96 ? -3.163 1.209 -8.183 1.00 97.88 96 ALA A C 1
ATOM 717 O O . ALA A 1 96 ? -2.697 2.022 -8.980 1.00 97.88 96 ALA A O 1
ATOM 718 N N . ALA A 1 97 ? -2.458 0.168 -7.727 1.00 96.81 97 ALA A N 1
ATOM 719 C CA . ALA A 1 97 ? -1.097 -0.131 -8.162 1.00 96.81 97 ALA A CA 1
ATOM 720 C C . ALA A 1 97 ? -1.031 -0.414 -9.670 1.00 96.81 97 ALA A C 1
ATOM 722 O O . ALA A 1 97 ? -0.225 0.206 -10.358 1.00 96.81 97 ALA A O 1
ATOM 723 N N . ASP A 1 98 ? -1.896 -1.297 -10.181 1.00 96.50 98 ASP A N 1
ATOM 724 C CA . ASP A 1 98 ? -1.951 -1.657 -11.605 1.00 96.50 98 ASP A CA 1
ATOM 725 C C . ASP A 1 98 ? -2.222 -0.423 -12.479 1.00 96.50 98 ASP A C 1
ATOM 727 O O . ASP A 1 98 ? -1.432 -0.113 -13.370 1.00 96.50 98 ASP A O 1
ATOM 731 N N . THR A 1 99 ? -3.247 0.364 -12.136 1.00 97.62 99 THR A N 1
ATOM 732 C CA . THR A 1 99 ? -3.591 1.606 -12.851 1.00 97.62 99 THR A CA 1
ATOM 733 C C . THR A 1 99 ? -2.436 2.611 -12.825 1.00 97.62 99 THR A C 1
ATOM 735 O O . THR A 1 99 ? -2.061 3.169 -13.858 1.00 97.62 99 THR A O 1
ATOM 738 N N . THR A 1 100 ? -1.822 2.813 -11.653 1.00 97.44 100 THR A N 1
ATOM 739 C CA . THR A 1 100 ? -0.697 3.746 -11.487 1.00 97.44 100 THR A CA 1
ATOM 740 C C . THR A 1 100 ? 0.494 3.329 -12.345 1.00 97.44 100 THR A C 1
ATOM 742 O O . THR A 1 100 ? 1.079 4.158 -13.042 1.00 97.44 100 THR A O 1
ATOM 745 N N . LEU A 1 101 ? 0.871 2.049 -12.300 1.00 95.75 101 LEU A N 1
ATOM 746 C CA . LEU A 1 101 ? 2.045 1.541 -13.005 1.00 95.75 101 LEU A CA 1
ATOM 747 C C . LEU A 1 101 ? 1.832 1.526 -14.518 1.00 95.75 101 LEU A C 1
ATOM 749 O O . LEU A 1 101 ? 2.729 1.954 -15.239 1.00 95.75 101 LEU A O 1
ATOM 753 N N . ARG A 1 102 ? 0.650 1.131 -15.004 1.00 96.75 102 ARG A N 1
ATOM 754 C CA . ARG A 1 102 ? 0.296 1.218 -16.431 1.00 96.75 102 ARG A CA 1
ATOM 755 C C . ARG A 1 102 ? 0.365 2.646 -16.952 1.00 96.75 102 ARG A C 1
ATOM 757 O O . ARG A 1 102 ? 0.959 2.890 -17.998 1.00 96.75 102 ARG A O 1
ATOM 764 N N . ARG A 1 103 ? -0.152 3.609 -16.185 1.00 95.94 103 ARG A N 1
ATOM 765 C CA . ARG A 1 103 ? -0.093 5.032 -16.542 1.00 95.94 103 ARG A CA 1
ATOM 766 C C . ARG A 1 103 ? 1.337 5.579 -16.585 1.00 95.94 103 ARG A C 1
ATOM 768 O O . ARG A 1 103 ? 1.628 6.424 -17.425 1.00 95.94 103 ARG A O 1
ATOM 775 N N . LEU A 1 104 ? 2.209 5.152 -15.669 1.00 95.38 104 LEU A N 1
ATOM 776 C CA . LEU A 1 104 ? 3.578 5.674 -15.562 1.00 95.38 104 LEU A CA 1
ATOM 777 C C . LEU A 1 104 ? 4.577 4.985 -16.498 1.00 95.38 104 LEU A C 1
ATOM 779 O O . LEU A 1 104 ? 5.484 5.642 -17.000 1.00 95.38 104 LEU A O 1
ATOM 783 N N . LEU A 1 105 ? 4.443 3.673 -16.696 1.00 94.62 105 LEU A N 1
ATOM 784 C CA . LEU A 1 105 ? 5.395 2.853 -17.452 1.00 94.62 105 LEU A CA 1
ATOM 785 C C . LEU A 1 105 ? 4.907 2.533 -18.871 1.00 94.62 105 LEU A C 1
ATOM 787 O O . LEU A 1 105 ? 5.718 2.186 -19.725 1.00 94.62 105 LEU A O 1
ATOM 791 N N . GLY A 1 106 ? 3.605 2.667 -19.123 1.00 97.56 106 GLY A N 1
ATOM 792 C CA . GLY A 1 106 ? 2.958 2.289 -20.373 1.00 97.56 106 GLY A CA 1
ATOM 793 C C . GLY A 1 106 ? 2.482 0.835 -20.381 1.00 97.56 106 GLY A C 1
ATOM 794 O O . GLY A 1 106 ? 3.079 -0.048 -19.761 1.00 97.56 106 GLY A O 1
ATOM 795 N N . GLU A 1 107 ? 1.403 0.587 -21.126 1.00 97.56 107 GLU A N 1
ATOM 796 C CA . GLU A 1 107 ? 0.776 -0.737 -21.247 1.00 97.56 107 GLU A CA 1
ATOM 797 C C . GLU A 1 107 ? 1.745 -1.801 -21.762 1.00 97.56 107 GLU A C 1
ATOM 799 O O . GLU A 1 107 ? 1.821 -2.896 -21.212 1.00 97.56 107 GLU A O 1
ATOM 804 N N . GLU A 1 108 ? 2.524 -1.465 -22.789 1.00 97.88 108 GLU A N 1
ATOM 805 C CA . GLU A 1 108 ? 3.442 -2.396 -23.445 1.00 97.88 108 GLU A CA 1
ATOM 806 C C . GLU A 1 108 ? 4.560 -2.855 -22.497 1.00 97.88 108 GLU A C 1
ATOM 808 O O . GLU A 1 108 ? 4.893 -4.038 -22.443 1.00 97.88 108 GLU A O 1
ATOM 813 N N . ALA A 1 109 ? 5.086 -1.942 -21.673 1.00 96.56 109 ALA A N 1
ATOM 814 C CA . ALA A 1 109 ? 6.098 -2.275 -20.677 1.00 96.56 109 ALA A CA 1
ATOM 815 C C . ALA A 1 109 ? 5.527 -3.179 -19.577 1.00 96.56 109 ALA A C 1
ATOM 817 O O . ALA A 1 109 ? 6.144 -4.189 -19.234 1.00 96.56 109 ALA A O 1
ATOM 818 N N . VAL A 1 110 ? 4.346 -2.844 -19.043 1.00 96.00 110 VAL A N 1
ATOM 819 C CA . VAL A 1 110 ? 3.701 -3.615 -17.967 1.00 96.00 110 VAL A CA 1
ATOM 820 C C . VAL A 1 110 ? 3.273 -5.006 -18.440 1.00 96.00 110 VAL A C 1
ATOM 822 O O . VAL A 1 110 ? 3.419 -5.969 -17.691 1.00 96.00 110 VAL A O 1
ATOM 825 N N . ALA A 1 111 ? 2.778 -5.128 -19.673 1.00 96.50 111 ALA A N 1
ATOM 826 C CA . ALA A 1 111 ? 2.323 -6.392 -20.250 1.00 96.50 111 ALA A CA 1
ATOM 827 C C . ALA A 1 111 ? 3.456 -7.271 -20.817 1.00 96.50 111 ALA A C 1
ATOM 829 O O . ALA A 1 111 ? 3.187 -8.376 -21.282 1.00 96.50 111 ALA A O 1
ATOM 830 N N . SER A 1 112 ? 4.705 -6.798 -20.804 1.00 98.19 112 SER A N 1
ATOM 831 C CA . SER A 1 112 ? 5.837 -7.531 -21.376 1.00 98.19 1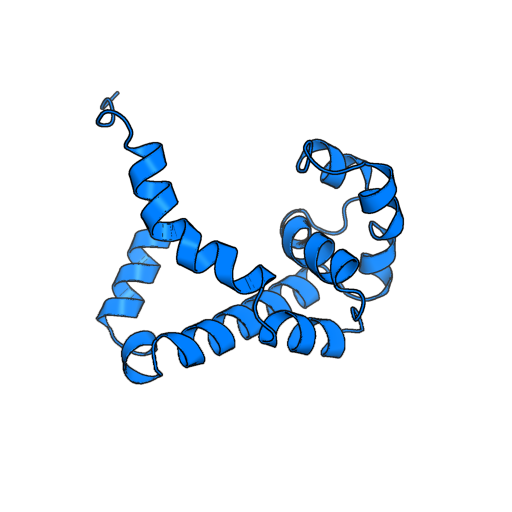12 SER A CA 1
ATOM 832 C C . SER A 1 112 ? 6.221 -8.780 -20.571 1.00 98.19 112 SER A C 1
ATOM 834 O O . SER A 1 112 ? 6.176 -8.793 -19.337 1.00 98.19 112 SER A O 1
ATOM 836 N N . ASP A 1 113 ? 6.731 -9.802 -21.265 1.00 98.31 113 ASP A N 1
ATOM 837 C CA . ASP A 1 113 ? 7.305 -11.001 -20.634 1.00 98.31 113 ASP A CA 1
ATOM 838 C C . ASP A 1 113 ? 8.458 -10.653 -19.678 1.00 98.31 113 ASP A C 1
ATOM 840 O O . ASP A 1 113 ? 8.633 -11.284 -18.634 1.00 98.31 113 ASP A O 1
ATOM 844 N N . ALA A 1 114 ? 9.228 -9.609 -20.004 1.00 97.12 114 ALA A N 1
ATOM 845 C CA . ALA A 1 114 ? 10.309 -9.117 -19.158 1.00 97.12 114 ALA A CA 1
ATOM 846 C C . ALA A 1 114 ? 9.790 -8.584 -17.812 1.00 97.12 114 ALA A C 1
ATOM 848 O O . ALA A 1 114 ? 10.395 -8.854 -16.772 1.00 97.12 114 ALA A O 1
ATOM 849 N N . MET A 1 115 ? 8.661 -7.866 -17.808 1.00 95.50 115 MET A N 1
ATOM 850 C CA . MET A 1 115 ? 8.019 -7.405 -16.574 1.00 95.50 115 MET A CA 1
ATOM 851 C C . MET A 1 115 ? 7.456 -8.577 -15.766 1.00 95.50 115 MET A C 1
ATOM 853 O O . MET A 1 115 ? 7.647 -8.629 -14.549 1.00 95.50 115 MET A O 1
ATOM 857 N N . ALA A 1 116 ? 6.815 -9.543 -16.430 1.00 95.88 116 ALA A N 1
ATOM 858 C CA . ALA A 1 116 ? 6.305 -10.745 -15.773 1.00 95.88 116 ALA A CA 1
ATOM 859 C C . ALA A 1 116 ? 7.430 -11.537 -15.082 1.00 95.88 116 ALA A C 1
ATOM 861 O O . ALA A 1 116 ? 7.298 -11.937 -13.921 1.00 95.88 116 ALA A O 1
ATOM 862 N N . GLU A 1 117 ? 8.571 -11.700 -15.754 1.00 96.44 117 GLU A N 1
ATOM 863 C CA . GLU A 1 117 ? 9.749 -12.349 -15.181 1.00 96.44 117 GLU A CA 1
ATOM 864 C C . GLU A 1 117 ? 10.338 -11.541 -14.016 1.00 96.44 117 GLU A C 1
ATOM 866 O O . GLU A 1 117 ? 10.622 -12.105 -12.956 1.00 96.44 117 GLU A O 1
ATOM 871 N N . ALA A 1 118 ? 10.461 -10.216 -14.155 1.00 92.25 118 ALA A N 1
ATOM 872 C CA . ALA A 1 118 ? 10.945 -9.349 -13.082 1.00 92.25 118 ALA A CA 1
ATOM 873 C C . ALA A 1 118 ? 10.063 -9.441 -11.822 1.00 92.25 118 ALA A C 1
ATOM 875 O O . ALA A 1 118 ? 10.587 -9.592 -10.715 1.00 92.25 118 ALA A O 1
ATOM 876 N N . ALA A 1 119 ? 8.735 -9.429 -11.978 1.00 91.50 119 ALA A N 1
ATOM 877 C CA . ALA A 1 119 ? 7.791 -9.599 -10.874 1.00 91.50 119 ALA A CA 1
ATOM 878 C C . ALA A 1 119 ? 7.935 -10.977 -10.206 1.00 91.50 119 ALA A C 1
ATOM 880 O O . ALA A 1 119 ? 7.984 -11.078 -8.977 1.00 91.50 119 ALA A O 1
ATOM 881 N N . ARG A 1 120 ? 8.077 -12.047 -11.000 1.00 94.00 120 ARG A N 1
ATOM 882 C CA . ARG A 1 120 ? 8.288 -13.411 -10.489 1.00 94.00 120 ARG A CA 1
ATOM 883 C C . ARG A 1 120 ? 9.594 -13.539 -9.703 1.00 94.00 120 ARG A C 1
ATOM 885 O O . ARG A 1 120 ? 9.637 -14.272 -8.714 1.00 94.00 120 ARG A O 1
ATOM 892 N N . LEU A 1 121 ? 10.661 -12.875 -10.147 1.00 91.31 121 LEU A N 1
ATOM 893 C CA . LEU A 1 121 ? 11.940 -12.843 -9.438 1.00 91.31 121 LEU A CA 1
ATOM 894 C C . LEU A 1 121 ? 11.831 -12.052 -8.130 1.00 91.31 121 LEU A C 1
ATOM 896 O O . LEU A 1 121 ? 12.296 -12.537 -7.102 1.00 91.31 121 LEU A O 1
ATOM 900 N N . ALA A 1 122 ? 11.158 -10.899 -8.145 1.00 86.88 122 ALA A N 1
ATOM 901 C CA . ALA A 1 122 ? 10.951 -10.075 -6.955 1.00 86.88 122 ALA A CA 1
ATOM 902 C C . ALA A 1 122 ? 10.177 -10.808 -5.843 1.00 86.88 122 ALA A C 1
ATOM 904 O O . ALA A 1 122 ? 10.482 -10.623 -4.672 1.00 86.88 122 ALA A O 1
ATOM 905 N N . LEU A 1 123 ? 9.222 -11.679 -6.194 1.00 86.75 123 LEU A N 1
ATOM 906 C CA . LEU A 1 123 ? 8.449 -12.476 -5.227 1.00 86.75 123 LEU A CA 1
ATOM 907 C C . LEU A 1 123 ? 9.246 -13.596 -4.535 1.00 86.75 123 LEU A C 1
ATOM 909 O O . LEU A 1 123 ? 8.768 -14.154 -3.550 1.00 86.75 123 LEU A O 1
ATOM 913 N N . ARG A 1 124 ? 10.413 -13.977 -5.066 1.00 83.38 124 ARG A N 1
ATOM 914 C CA . ARG A 1 124 ? 11.250 -15.065 -4.523 1.00 83.38 124 ARG A CA 1
ATOM 915 C C . ARG A 1 124 ? 12.498 -14.570 -3.788 1.00 83.38 124 ARG A C 1
ATOM 917 O O . ARG A 1 124 ? 13.231 -15.406 -3.261 1.00 83.38 124 ARG A O 1
ATOM 924 N N . ALA A 1 125 ? 12.774 -13.270 -3.859 1.00 65.75 125 ALA A N 1
ATOM 925 C CA . ALA A 1 125 ? 13.962 -12.644 -3.289 1.00 65.75 125 ALA A CA 1
ATOM 926 C C . ALA A 1 125 ? 13.855 -12.450 -1.771 1.00 65.75 125 ALA A C 1
ATOM 928 O O . ALA A 1 125 ? 12.719 -12.331 -1.260 1.00 65.75 125 ALA A O 1
#

pLDDT: mean 94.98, std 5.73, range [58.78, 98.75]

Foldseek 3Di:
DDDDPPCPVVVVCVVCVVLVVVLLVFVLLCVLCVVLVNNDSLLSVLLLVCLVVWLDFLVVSCVVVVVDDSVSSNVRPNVSCVRDGSVSSPVSSVSSSVVVCCVVVNPPRCPDPVVVVVVVVVVVD

Secondary structure (DSSP, 8-state):
-PPPPTTHHHHHHHHHHHHHHGGGG-HHHHHHHHTTT--SHHHHHHHHHHGGG-S--HHHHHHHTTTS-HHHHHHHTTTHHHHS-HHHHHHHHHHHHHHHHHHHH-HHHHTSHHHHHHHHHHTT-

Radius of gyration: 16.6 Å; chains: 1; bounding box: 45×29×43 Å

Sequence (125 aa):
MTTLPARAERRCHNAVNPLHSCIFFSPDLGAEMGRIGIEDPSAAYFATRAAAFGPVGAGAVTATFHNFNPELVARHVPAVWETASPDTVLGARLRAADTTLRRLLGEEAVASDAMAEAARLALRA